Protein AF-A0A3D3WZV9-F1 (afdb_monomer_lite)

Sequence (151 aa):
THTWSPDRVGDQQVRILKEEGVDLNRVYIGHSNDDANMEYLLGLMDEGVWIGLDRFPGGRRAGTLLWEARTQLAKDLMDAGRTDRIMLSHDHSVPKARYGEQVQKERYEYNPDGYNFITRNVLPRLKELGASDADINQVMVENPRRFFEQS

Structure (mmCIF, N/CA/C/O backbone):
data_AF-A0A3D3WZV9-F1
#
_entry.id   AF-A0A3D3WZV9-F1
#
loop_
_atom_site.group_PDB
_atom_site.id
_atom_site.type_symbol
_atom_site.label_atom_id
_atom_site.label_alt_id
_atom_site.label_comp_id
_atom_site.label_asym_id
_atom_site.label_entity_id
_atom_site.label_seq_id
_atom_site.pdbx_PDB_ins_code
_atom_site.Cartn_x
_atom_site.Cartn_y
_atom_site.Cartn_z
_atom_site.occupancy
_atom_site.B_iso_or_equiv
_atom_site.auth_seq_id
_atom_site.auth_comp_id
_atom_site.auth_asym_id
_atom_site.auth_atom_id
_atom_site.pdbx_PDB_model_num
ATOM 1 N N . THR A 1 1 ? 1.415 11.130 3.955 1.00 94.25 1 THR A N 1
ATOM 2 C CA . THR A 1 1 ? 2.742 11.560 4.435 1.00 94.25 1 THR A CA 1
ATOM 3 C C . THR A 1 1 ? 3.815 10.741 3.727 1.00 94.25 1 THR A C 1
ATOM 5 O O . THR A 1 1 ? 3.474 9.903 2.902 1.00 94.25 1 THR A O 1
ATOM 8 N N . HIS A 1 2 ? 5.094 10.996 4.010 1.00 94.06 2 HIS A N 1
ATOM 9 C CA . HIS A 1 2 ? 6.245 10.206 3.553 1.00 94.06 2 HIS A CA 1
ATOM 10 C C . HIS A 1 2 ? 6.955 9.664 4.792 1.00 94.06 2 HIS A C 1
ATOM 12 O O . HIS A 1 2 ? 7.202 10.450 5.710 1.00 94.06 2 HIS A O 1
ATOM 18 N N . THR A 1 3 ? 7.298 8.376 4.841 1.00 94.69 3 THR A N 1
ATOM 19 C CA . THR A 1 3 ? 7.991 7.803 6.005 1.00 94.69 3 THR A CA 1
ATOM 20 C C . THR A 1 3 ? 9.249 7.033 5.647 1.00 94.69 3 THR A C 1
ATOM 22 O O . THR A 1 3 ? 9.500 6.668 4.497 1.00 94.69 3 THR A O 1
ATOM 25 N N . TRP A 1 4 ? 10.045 6.799 6.684 1.00 95.50 4 TRP A N 1
ATOM 26 C CA . TRP A 1 4 ? 10.989 5.704 6.730 1.00 95.50 4 TRP A CA 1
ATOM 27 C C . TRP A 1 4 ? 10.472 4.708 7.769 1.00 95.50 4 TRP A C 1
ATOM 29 O O . TRP A 1 4 ? 10.670 4.895 8.969 1.00 95.50 4 TRP A O 1
ATOM 39 N N . SER A 1 5 ? 9.732 3.706 7.288 1.00 94.81 5 SER A N 1
ATOM 40 C CA . SER A 1 5 ? 9.090 2.677 8.113 1.00 94.81 5 SER A CA 1
ATOM 41 C C . SER A 1 5 ? 10.055 1.972 9.085 1.00 94.81 5 SER A C 1
ATOM 43 O O . SER A 1 5 ? 9.688 1.858 10.255 1.00 94.81 5 SER A O 1
ATOM 45 N N . PRO A 1 6 ? 11.309 1.633 8.696 1.00 94.94 6 PRO A N 1
ATOM 46 C CA . PRO A 1 6 ? 12.233 0.936 9.597 1.00 94.94 6 PRO A CA 1
ATOM 47 C C . PRO A 1 6 ? 12.542 1.677 10.902 1.00 94.94 6 PRO A C 1
ATOM 49 O O . PRO A 1 6 ? 12.762 1.040 11.929 1.00 94.94 6 PRO A O 1
ATOM 52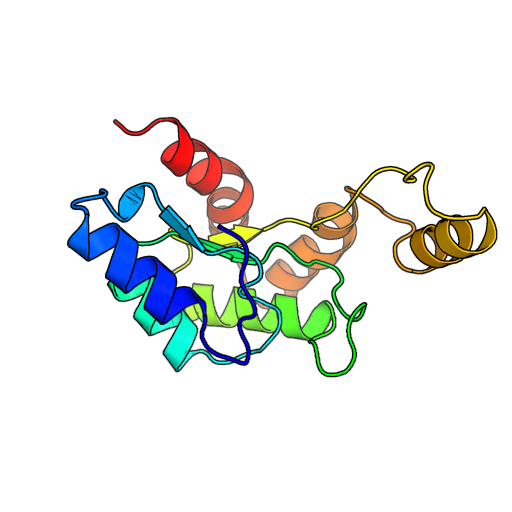 N N . ASP A 1 7 ? 12.507 3.013 10.881 1.00 96.56 7 ASP A N 1
ATOM 53 C CA . ASP A 1 7 ? 12.731 3.846 12.072 1.00 96.56 7 ASP A CA 1
ATOM 54 C C . ASP A 1 7 ? 11.405 4.271 12.734 1.00 96.56 7 ASP A C 1
ATOM 56 O O . ASP A 1 7 ? 11.383 5.156 13.589 1.00 96.56 7 ASP A O 1
ATOM 60 N N . ARG A 1 8 ? 10.280 3.676 12.318 1.00 97.31 8 ARG A N 1
ATOM 61 C CA . ARG A 1 8 ? 8.928 3.922 12.841 1.00 97.31 8 ARG A CA 1
ATOM 62 C C . ARG A 1 8 ? 8.517 5.397 12.834 1.00 97.31 8 ARG A C 1
ATOM 64 O O . ARG A 1 8 ? 7.799 5.875 13.710 1.00 97.31 8 ARG A O 1
ATOM 71 N N . VAL A 1 9 ? 8.938 6.143 11.807 1.00 97.94 9 VAL A N 1
ATOM 72 C CA . VAL A 1 9 ? 8.636 7.584 11.670 1.00 97.94 9 VAL A CA 1
ATOM 73 C C . VAL A 1 9 ? 7.125 7.864 11.645 1.00 97.94 9 VAL A C 1
ATOM 75 O O . VAL A 1 9 ? 6.695 8.943 12.056 1.00 97.94 9 VAL A O 1
ATOM 78 N N . GLY A 1 10 ? 6.311 6.900 11.201 1.00 98.12 10 GLY A N 1
ATOM 79 C CA . 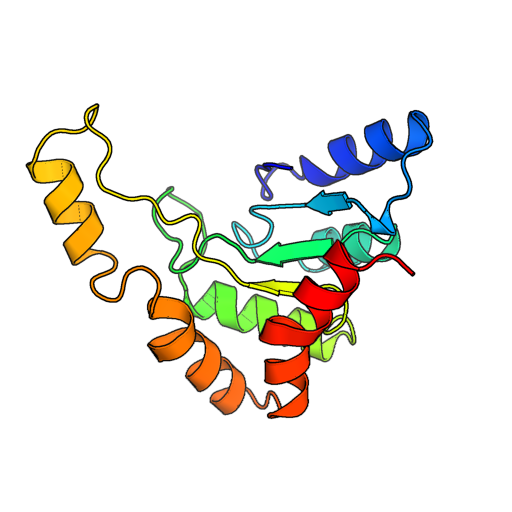GLY A 1 10 ? 4.852 7.000 11.217 1.00 98.12 10 GLY A CA 1
ATOM 80 C C . GLY A 1 10 ? 4.278 7.224 12.616 1.00 98.12 10 GLY A C 1
ATOM 81 O O . GLY A 1 10 ? 3.367 8.035 12.740 1.00 98.12 10 GLY A O 1
ATOM 82 N N . ASP A 1 11 ? 4.860 6.634 13.669 1.00 98.44 11 ASP A N 1
ATOM 83 C CA . ASP A 1 11 ? 4.387 6.814 15.054 1.00 98.44 11 ASP A CA 1
ATOM 84 C C . ASP A 1 11 ? 4.438 8.298 15.460 1.00 98.44 11 ASP A C 1
ATOM 86 O O . ASP A 1 11 ? 3.497 8.844 16.035 1.00 98.44 11 ASP A O 1
ATOM 90 N N . GLN A 1 12 ? 5.522 8.992 15.094 1.00 98.31 12 GLN A N 1
ATOM 91 C CA . GLN A 1 12 ? 5.669 10.423 15.372 1.00 98.31 12 GLN A CA 1
ATOM 92 C C . GLN A 1 12 ? 4.726 11.277 14.521 1.00 98.31 12 GLN A C 1
ATOM 94 O O . GLN A 1 12 ? 4.199 12.273 15.011 1.00 98.31 12 GLN A O 1
ATOM 99 N N . GLN A 1 13 ? 4.491 10.893 13.263 1.00 98.50 13 GLN A N 1
ATOM 100 C CA . GLN A 1 13 ? 3.541 11.596 12.398 1.00 98.50 13 GLN A CA 1
ATOM 101 C C . GLN A 1 13 ? 2.116 11.488 12.931 1.00 98.50 13 GLN A C 1
ATOM 103 O O . GLN A 1 13 ? 1.430 12.503 13.015 1.00 98.50 13 GLN A O 1
ATOM 108 N N . VAL A 1 14 ? 1.691 10.284 13.322 1.00 98.56 14 VAL A N 1
ATOM 109 C CA . VAL A 1 14 ? 0.376 10.054 13.927 1.00 98.56 14 VAL A CA 1
ATOM 110 C C . VAL A 1 14 ? 0.241 10.849 15.215 1.00 98.56 14 VAL A C 1
ATOM 112 O O . VAL A 1 14 ? -0.734 11.581 15.358 1.00 98.56 14 VAL A O 1
ATOM 115 N N . ARG A 1 15 ? 1.237 10.782 16.108 1.00 98.50 15 ARG A N 1
ATOM 116 C CA . ARG A 1 15 ? 1.229 11.531 17.369 1.00 98.50 15 ARG A CA 1
ATOM 117 C C . ARG A 1 15 ? 1.019 13.029 17.144 1.00 98.50 15 ARG A C 1
ATOM 119 O O . ARG A 1 15 ? 0.096 13.591 17.720 1.00 98.50 15 ARG A O 1
ATOM 126 N N . ILE A 1 16 ? 1.826 13.651 16.285 1.00 98.62 16 ILE A N 1
ATOM 127 C CA . ILE A 1 16 ? 1.743 15.095 16.014 1.00 98.62 16 ILE A CA 1
ATOM 128 C C . ILE A 1 16 ? 0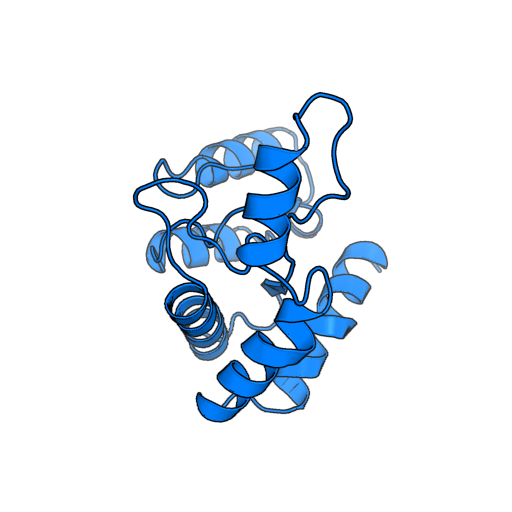.392 15.455 15.389 1.00 98.62 16 ILE A C 1
ATOM 130 O O . ILE A 1 16 ? -0.269 16.378 15.842 1.00 98.62 16 ILE A O 1
ATOM 134 N N . LEU A 1 17 ? -0.059 14.716 14.371 1.00 98.56 17 LEU A N 1
ATOM 135 C CA . LEU A 1 17 ? -1.337 15.008 13.710 1.00 98.56 17 LEU A CA 1
ATOM 136 C C . LEU A 1 17 ? -2.521 14.862 14.675 1.00 98.56 17 LEU A C 1
ATOM 138 O O . LEU A 1 17 ? -3.440 15.677 14.647 1.00 98.56 17 LEU A O 1
ATOM 142 N N . LYS A 1 18 ? -2.470 13.867 15.564 1.00 98.12 18 LYS A N 1
ATOM 143 C CA . LYS A 1 18 ? -3.463 13.661 16.620 1.00 98.12 18 LYS A CA 1
ATOM 144 C C . LYS A 1 18 ? -3.450 14.793 17.651 1.00 98.12 18 LYS A C 1
ATOM 146 O O . LYS A 1 18 ? -4.518 15.267 18.027 1.00 98.12 18 LYS A O 1
ATOM 151 N N . GLU A 1 19 ? -2.268 15.240 18.085 1.00 98.44 19 GLU A N 1
ATOM 152 C CA . GLU A 1 19 ? -2.092 16.381 19.002 1.00 98.44 19 GLU A CA 1
ATOM 153 C C . GLU A 1 19 ? -2.670 17.681 18.412 1.00 98.44 19 GLU A C 1
ATOM 155 O O . GLU A 1 19 ? -3.298 18.454 19.131 1.00 98.44 19 GLU A O 1
ATOM 160 N N . GLU A 1 20 ? -2.549 17.873 17.097 1.00 98.44 20 GLU A N 1
ATOM 161 C CA . GLU A 1 20 ? -3.107 19.020 16.364 1.00 98.44 20 GLU A CA 1
ATOM 162 C C . GLU A 1 20 ? -4.606 18.870 16.021 1.00 98.44 20 GLU A C 1
ATOM 164 O O . GLU A 1 20 ? -5.183 19.711 15.328 1.00 98.44 20 GLU A O 1
ATOM 169 N N . GLY A 1 21 ? -5.266 17.801 16.482 1.00 98.06 21 GLY A N 1
ATOM 170 C CA . GLY A 1 21 ? -6.699 17.579 16.270 1.00 98.06 21 GLY A CA 1
ATOM 171 C C . GLY A 1 21 ? -7.080 17.187 14.839 1.00 98.06 21 GLY A C 1
ATOM 172 O O . GLY A 1 21 ? -8.238 17.345 14.445 1.00 98.06 21 GLY A O 1
ATOM 173 N N . VAL A 1 22 ? -6.134 16.681 14.043 1.00 98.06 22 VAL A N 1
ATOM 174 C CA . VAL A 1 22 ? -6.421 16.149 12.707 1.00 98.06 22 VAL A CA 1
ATOM 175 C C . VAL A 1 22 ? -7.215 14.853 12.838 1.00 98.06 22 VAL A C 1
ATOM 177 O O . VAL A 1 22 ? -6.827 13.942 13.567 1.00 98.06 22 VAL A O 1
ATOM 180 N N . ASP A 1 23 ? -8.302 14.740 12.076 1.00 96.88 23 ASP A N 1
ATOM 181 C CA . ASP A 1 23 ? -9.006 13.469 11.919 1.00 96.88 23 ASP A CA 1
ATOM 182 C C . ASP A 1 23 ? -8.091 12.441 11.233 1.00 96.88 23 ASP A C 1
ATOM 184 O O . ASP A 1 23 ? -7.757 12.560 10.048 1.00 96.88 23 ASP A O 1
ATOM 188 N N . LEU A 1 24 ? -7.683 11.423 11.992 1.00 97.50 24 LEU A N 1
ATOM 189 C CA . LEU A 1 24 ? -6.756 10.390 11.541 1.00 97.50 24 LEU A CA 1
ATOM 190 C C . LEU A 1 24 ? -7.334 9.509 10.425 1.00 97.50 24 LEU A C 1
ATOM 192 O O . LEU A 1 24 ? -6.558 9.013 9.608 1.00 97.50 24 LEU A O 1
ATOM 196 N N . ASN A 1 25 ? -8.663 9.429 10.263 1.00 95.88 25 ASN A N 1
ATOM 197 C CA . ASN A 1 25 ? -9.275 8.791 9.086 1.00 95.88 25 ASN A CA 1
ATOM 198 C C . ASN A 1 25 ? -8.963 9.533 7.773 1.00 95.88 25 ASN A C 1
ATOM 200 O O . ASN A 1 25 ? -9.267 9.027 6.694 1.00 95.88 25 ASN A O 1
ATOM 204 N N . ARG A 1 26 ? -8.347 10.718 7.832 1.00 96.00 26 ARG A N 1
ATOM 205 C CA . ARG A 1 26 ? -7.882 11.488 6.667 1.00 96.00 26 ARG A CA 1
ATOM 206 C C . ARG A 1 26 ? -6.374 11.381 6.456 1.00 96.00 26 ARG A C 1
ATOM 208 O O . ARG A 1 26 ? -5.828 11.999 5.541 1.00 96.00 26 ARG A O 1
ATOM 215 N N . VAL A 1 27 ? -5.681 10.631 7.308 1.00 98.00 27 VAL A N 1
ATOM 216 C CA . VAL A 1 27 ? -4.226 10.529 7.302 1.00 98.00 27 VAL A CA 1
ATOM 217 C C . VAL A 1 27 ? -3.808 9.251 6.593 1.00 98.00 27 VAL A C 1
ATOM 219 O O . VAL A 1 27 ? -4.235 8.154 6.931 1.00 98.00 27 VAL A O 1
ATOM 222 N N . TYR A 1 28 ? -2.933 9.415 5.607 1.00 98.19 28 TYR A N 1
ATOM 223 C CA . TYR A 1 28 ? -2.275 8.329 4.896 1.00 98.19 28 TYR A CA 1
ATOM 224 C C . TYR A 1 28 ? -0.809 8.266 5.307 1.00 98.19 28 TYR A C 1
ATOM 226 O O . TYR A 1 28 ? -0.079 9.235 5.074 1.00 98.19 28 TYR A O 1
ATOM 234 N N . ILE A 1 29 ? -0.363 7.152 5.879 1.00 98.56 29 ILE A N 1
ATOM 235 C CA . ILE A 1 29 ? 1.044 6.912 6.209 1.00 98.56 29 ILE A CA 1
ATOM 236 C C . ILE A 1 29 ? 1.681 6.137 5.054 1.00 98.56 29 ILE A C 1
ATOM 238 O O . ILE A 1 29 ? 1.416 4.950 4.873 1.00 98.56 29 ILE A O 1
ATOM 242 N N . GLY A 1 30 ? 2.469 6.843 4.238 1.00 97.88 30 GLY A N 1
ATOM 243 C CA . GLY A 1 30 ? 3.101 6.293 3.036 1.00 97.88 30 GLY A CA 1
ATOM 244 C C . GLY A 1 30 ? 4.434 5.603 3.314 1.00 97.88 30 GLY A C 1
ATOM 245 O O . GLY A 1 30 ? 5.052 5.840 4.352 1.00 97.88 30 GLY A O 1
ATOM 246 N N . HIS A 1 31 ? 4.912 4.813 2.353 1.00 96.94 31 HIS A N 1
ATOM 247 C CA . HIS A 1 31 ? 6.159 4.026 2.404 1.00 96.94 31 HIS A CA 1
ATOM 248 C C . HIS A 1 31 ? 6.213 2.973 3.514 1.00 96.94 31 HIS A C 1
ATOM 250 O O . HIS A 1 31 ? 7.286 2.521 3.916 1.00 96.94 31 HIS A O 1
ATOM 256 N N . SER A 1 32 ? 5.045 2.546 3.979 1.00 97.62 32 SER A N 1
ATOM 257 C CA . SER A 1 32 ? 4.892 1.604 5.085 1.00 97.62 32 SER A CA 1
ATOM 258 C C . SER A 1 32 ? 5.266 0.166 4.724 1.00 97.62 32 SER A C 1
ATOM 260 O O . SER A 1 32 ? 5.313 -0.684 5.598 1.00 97.62 32 SER A O 1
ATOM 262 N N . ASN A 1 33 ? 5.548 -0.131 3.451 1.00 96.31 33 ASN A N 1
ATOM 263 C CA . ASN A 1 33 ? 6.024 -1.449 3.018 1.00 96.31 33 ASN A CA 1
ATOM 264 C C . ASN A 1 33 ? 7.549 -1.535 2.824 1.00 96.31 33 ASN A C 1
ATOM 266 O O . ASN A 1 33 ? 8.021 -2.458 2.160 1.00 96.31 33 ASN A O 1
ATOM 270 N N . ASP A 1 34 ? 8.329 -0.581 3.347 1.00 95.50 34 ASP A N 1
ATOM 271 C CA . ASP A 1 34 ? 9.800 -0.652 3.307 1.00 95.50 34 ASP A CA 1
ATOM 272 C C . ASP A 1 34 ? 10.404 -1.675 4.283 1.00 95.50 34 ASP A C 1
ATOM 274 O O . ASP A 1 34 ? 11.526 -2.130 4.045 1.00 95.50 34 ASP A O 1
ATOM 278 N N . ASP A 1 35 ? 9.646 -2.090 5.298 1.00 92.62 35 ASP A N 1
ATOM 279 C CA . ASP A 1 35 ? 9.906 -3.243 6.167 1.00 92.62 35 ASP A CA 1
ATOM 280 C C . ASP A 1 35 ? 8.649 -4.129 6.291 1.00 92.62 35 ASP A C 1
ATOM 282 O O . ASP A 1 35 ? 7.654 -3.887 5.610 1.00 92.62 35 ASP A O 1
ATOM 286 N N . ALA A 1 36 ? 8.725 -5.189 7.106 1.00 95.88 36 ALA A N 1
ATOM 287 C CA . ALA A 1 36 ? 7.644 -6.154 7.340 1.00 95.88 36 ALA A CA 1
ATOM 288 C C . ALA A 1 36 ? 7.143 -6.164 8.800 1.00 95.88 36 ALA A C 1
ATOM 290 O O . ALA A 1 36 ? 6.664 -7.191 9.284 1.00 95.88 36 ALA A O 1
ATOM 291 N N . ASN A 1 37 ? 7.309 -5.073 9.552 1.00 97.75 37 ASN A N 1
ATOM 292 C CA . ASN A 1 37 ? 6.949 -5.044 10.967 1.00 97.75 37 ASN A CA 1
ATOM 293 C C . ASN A 1 37 ? 5.425 -4.948 11.153 1.00 97.75 37 ASN A C 1
ATOM 295 O O . ASN A 1 37 ? 4.856 -3.864 11.260 1.00 97.75 37 ASN A O 1
ATOM 299 N N . MET A 1 38 ? 4.766 -6.105 11.229 1.00 98.25 38 MET A N 1
ATOM 300 C CA . MET A 1 38 ? 3.314 -6.202 11.407 1.00 98.25 38 MET A CA 1
ATOM 301 C C . MET A 1 38 ? 2.808 -5.502 12.669 1.00 98.25 38 MET A C 1
ATOM 303 O O . MET A 1 38 ? 1.783 -4.835 12.608 1.00 98.25 38 MET A O 1
ATOM 307 N N . GLU A 1 39 ? 3.515 -5.605 13.797 1.00 98.38 39 GLU A N 1
ATOM 308 C CA . GLU A 1 39 ? 3.102 -4.949 15.047 1.00 98.38 39 GLU A CA 1
ATOM 309 C C . GLU A 1 39 ? 3.038 -3.425 14.878 1.00 98.38 39 GLU A C 1
ATOM 311 O O . GLU A 1 39 ? 2.064 -2.789 15.273 1.00 98.38 39 GLU A O 1
ATOM 316 N N . TYR A 1 40 ? 4.050 -2.843 14.231 1.00 98.50 40 TYR A N 1
ATOM 317 C CA . TYR A 1 40 ? 4.075 -1.418 13.912 1.00 98.50 40 TYR A CA 1
ATOM 318 C C . TYR A 1 40 ? 2.920 -1.015 12.986 1.00 98.50 40 TYR A C 1
ATOM 320 O O . TYR A 1 40 ? 2.203 -0.059 13.276 1.00 98.50 40 TYR A O 1
ATOM 328 N N . LEU A 1 41 ? 2.707 -1.751 11.894 1.00 98.56 41 LEU A N 1
ATOM 329 C CA . LEU A 1 41 ? 1.671 -1.412 10.917 1.00 98.56 41 LEU A CA 1
ATOM 330 C C . LEU A 1 41 ? 0.259 -1.553 11.484 1.00 98.56 41 LEU A C 1
ATOM 332 O O . LEU A 1 41 ? -0.579 -0.685 11.244 1.00 98.56 41 LEU A O 1
ATOM 336 N N . LEU A 1 42 ? 0.004 -2.607 12.261 1.00 98.62 42 LEU A N 1
ATOM 337 C CA . LEU A 1 42 ? -1.269 -2.793 12.951 1.00 98.62 42 LEU A CA 1
ATOM 338 C C . LEU A 1 42 ? -1.496 -1.692 13.992 1.00 98.62 42 LEU A C 1
ATOM 340 O O . LEU A 1 42 ? -2.585 -1.129 14.026 1.00 98.62 42 LEU A O 1
ATOM 344 N N . GLY A 1 43 ? -0.463 -1.317 14.755 1.00 98.44 43 GLY A N 1
ATOM 345 C CA . GLY A 1 43 ? -0.542 -0.212 15.713 1.00 98.44 43 GLY A CA 1
ATOM 346 C C . GLY A 1 43 ? -0.893 1.125 15.055 1.00 98.44 43 GLY A C 1
ATOM 347 O O . GLY A 1 43 ? -1.744 1.852 15.558 1.00 98.44 43 GLY A O 1
ATOM 348 N N . LEU A 1 44 ? -0.318 1.429 13.886 1.00 98.50 44 LEU A N 1
ATOM 349 C CA . LEU A 1 44 ? -0.720 2.607 13.111 1.00 98.50 44 LEU A CA 1
ATOM 350 C C . LEU A 1 44 ? -2.188 2.521 12.669 1.00 98.50 44 LEU A C 1
ATOM 352 O O . LEU A 1 44 ? -2.932 3.488 12.814 1.00 98.50 44 LEU A O 1
ATOM 356 N N . MET A 1 45 ? -2.617 1.376 12.134 1.00 98.38 45 MET A N 1
ATOM 357 C CA . MET A 1 45 ? -4.000 1.179 11.684 1.00 98.38 45 MET A CA 1
ATOM 358 C C . MET A 1 45 ? -5.015 1.271 12.833 1.00 98.38 45 MET A C 1
ATOM 360 O O . MET A 1 45 ? -6.133 1.734 12.607 1.00 98.38 45 MET A O 1
ATOM 364 N N . ASP A 1 46 ? -4.642 0.871 14.050 1.00 98.19 46 ASP A N 1
ATOM 365 C CA . ASP A 1 46 ? -5.478 0.992 15.253 1.00 98.19 46 ASP A CA 1
ATOM 366 C C . ASP A 1 46 ? -5.736 2.446 15.660 1.00 98.19 46 ASP A C 1
ATOM 368 O O . ASP A 1 46 ? -6.794 2.756 16.207 1.00 98.19 46 ASP A O 1
ATOM 372 N N . GLU A 1 47 ? -4.831 3.363 15.315 1.00 98.06 47 GLU A N 1
ATOM 373 C CA . GLU A 1 47 ? -5.041 4.808 15.467 1.00 98.06 47 GLU A CA 1
ATOM 374 C C . GLU A 1 47 ? -6.017 5.380 14.416 1.00 98.06 47 GLU A C 1
ATOM 376 O O . GLU A 1 47 ? -6.429 6.536 14.507 1.00 98.06 47 GLU A O 1
ATOM 381 N N . GLY A 1 48 ? -6.421 4.581 13.422 1.00 96.38 48 GLY A N 1
ATOM 382 C CA . GLY A 1 48 ? -7.419 4.938 12.411 1.00 96.38 48 GLY A CA 1
ATOM 383 C C . GLY A 1 48 ? -6.848 5.464 11.092 1.00 96.38 48 GLY A C 1
ATOM 384 O O . GLY A 1 48 ? -7.621 5.826 10.204 1.00 96.38 48 GLY A O 1
ATOM 385 N N . VAL A 1 49 ? -5.522 5.491 10.930 1.00 98.25 49 VAL A N 1
ATOM 386 C CA . VAL A 1 49 ? -4.888 5.950 9.683 1.00 98.25 49 VAL A CA 1
ATOM 387 C C . VAL A 1 49 ? -4.968 4.911 8.565 1.00 98.25 49 VAL A C 1
ATOM 389 O O . VAL A 1 49 ? -5.133 3.711 8.785 1.00 98.25 49 VAL A O 1
ATOM 392 N N . TRP A 1 50 ? -4.783 5.384 7.338 1.00 98.50 50 TRP A N 1
ATOM 393 C CA . TRP A 1 50 ? -4.602 4.550 6.157 1.00 98.50 50 TRP A CA 1
ATOM 394 C C . TRP A 1 50 ? -3.131 4.200 5.970 1.00 98.50 50 TRP A C 1
ATOM 396 O O . TRP A 1 50 ? -2.253 5.047 6.160 1.00 98.50 50 TRP A O 1
ATOM 406 N N . ILE A 1 51 ? -2.860 2.978 5.519 1.00 98.38 51 ILE A N 1
ATOM 407 C CA . ILE A 1 51 ? -1.504 2.512 5.244 1.00 98.38 51 ILE A CA 1
ATOM 408 C C . ILE A 1 51 ? -1.234 2.464 3.745 1.00 98.38 51 ILE A C 1
ATOM 410 O O . ILE A 1 51 ? -1.956 1.843 2.959 1.00 98.38 51 ILE A O 1
ATOM 414 N N . GLY A 1 52 ? -0.135 3.113 3.371 1.00 98.25 52 GLY A N 1
ATOM 415 C CA . GLY A 1 52 ? 0.415 3.111 2.035 1.00 98.25 52 GLY A CA 1
ATOM 416 C C . GLY A 1 52 ? 1.441 2.026 1.815 1.00 98.25 52 GLY A C 1
ATOM 417 O O . GLY A 1 52 ? 2.602 2.168 2.200 1.00 98.25 52 GLY A O 1
ATOM 418 N N . LEU A 1 53 ? 1.035 0.973 1.111 1.00 98.44 53 LEU A N 1
ATOM 419 C CA . LEU A 1 53 ? 1.953 -0.019 0.557 1.00 98.44 53 LEU A CA 1
ATOM 420 C C . LEU A 1 53 ? 2.348 0.443 -0.851 1.00 98.44 53 LEU A C 1
ATOM 422 O O . LEU A 1 53 ? 1.979 -0.146 -1.867 1.00 98.44 53 LEU A O 1
ATOM 426 N N . ASP A 1 54 ? 3.041 1.576 -0.898 1.00 97.31 54 ASP A N 1
ATOM 427 C CA . ASP A 1 54 ? 3.149 2.420 -2.087 1.00 97.31 54 ASP A CA 1
ATOM 428 C C . ASP A 1 54 ? 4.504 2.368 -2.789 1.00 97.31 54 ASP A C 1
ATOM 430 O O . ASP A 1 54 ? 4.693 3.092 -3.753 1.00 97.31 54 ASP A O 1
ATOM 434 N N . ARG A 1 55 ? 5.437 1.513 -2.363 1.00 96.31 55 ARG A N 1
ATOM 435 C CA . ARG A 1 55 ? 6.761 1.377 -2.989 1.00 96.31 55 ARG A CA 1
ATOM 436 C C . ARG A 1 55 ? 6.949 0.065 -3.743 1.00 96.31 55 ARG A C 1
ATOM 438 O O . ARG A 1 55 ? 7.980 -0.581 -3.597 1.00 96.31 55 ARG A O 1
ATOM 445 N N . PHE A 1 56 ? 5.986 -0.357 -4.562 1.00 97.50 56 PHE A N 1
ATOM 446 C CA . PHE A 1 56 ? 6.202 -1.474 -5.499 1.00 97.50 56 PHE A CA 1
ATOM 447 C C . PHE A 1 56 ? 7.029 -1.046 -6.733 1.00 97.50 56 PHE A C 1
ATOM 449 O O . PHE A 1 56 ? 6.757 0.013 -7.298 1.00 97.50 56 PHE A O 1
ATOM 456 N N . PRO A 1 57 ? 8.007 -1.846 -7.217 1.00 96.56 57 PRO A N 1
ATOM 457 C CA . PRO A 1 57 ? 8.418 -3.178 -6.744 1.00 96.56 57 PRO A CA 1
ATOM 458 C C . PRO A 1 57 ? 9.394 -3.190 -5.550 1.00 96.56 57 PRO A C 1
ATOM 460 O O . PRO A 1 57 ? 9.747 -4.256 -5.057 1.00 96.56 57 PRO A O 1
ATOM 463 N N . GLY A 1 58 ? 9.831 -2.038 -5.048 1.00 92.62 58 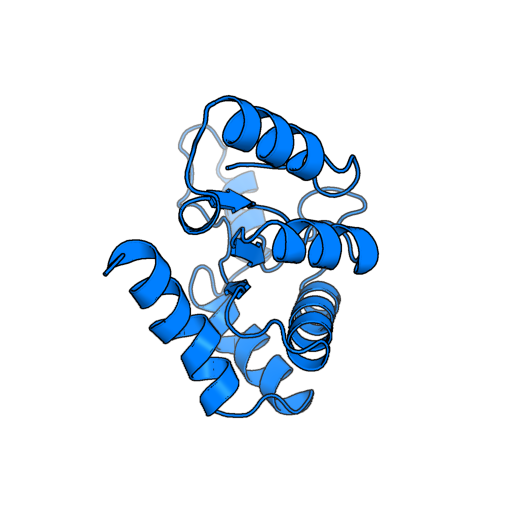GLY A N 1
ATOM 464 C CA . GLY A 1 58 ? 10.704 -1.961 -3.873 1.00 92.62 58 GLY A CA 1
ATOM 465 C C . GLY A 1 58 ? 12.180 -1.994 -4.236 1.00 92.62 58 GLY A C 1
ATOM 466 O O . GLY A 1 58 ? 12.552 -1.489 -5.288 1.00 92.62 58 GLY A O 1
ATOM 467 N N . GLY A 1 59 ? 13.035 -2.489 -3.338 1.00 87.50 59 GLY A N 1
ATOM 468 C CA . GLY A 1 59 ? 14.452 -2.799 -3.596 1.00 87.50 59 GLY A CA 1
ATOM 469 C C . GLY A 1 59 ? 15.396 -1.657 -3.995 1.00 87.50 59 GLY A C 1
ATOM 470 O O . GLY A 1 59 ? 16.598 -1.877 -4.105 1.00 87.50 59 GLY A O 1
ATOM 471 N N . ARG A 1 60 ? 14.909 -0.426 -4.189 1.00 82.19 60 ARG A N 1
ATOM 472 C CA . ARG A 1 60 ? 15.744 0.716 -4.618 1.00 82.19 60 ARG A CA 1
ATOM 473 C C . ARG A 1 60 ? 16.651 1.265 -3.517 1.00 82.19 60 ARG A C 1
ATOM 475 O O . ARG A 1 60 ? 17.603 1.980 -3.821 1.00 82.19 60 ARG A O 1
ATOM 482 N N . ARG A 1 61 ? 16.349 0.970 -2.250 1.00 86.81 61 ARG A N 1
ATOM 483 C CA . ARG A 1 61 ? 17.194 1.288 -1.095 1.00 86.81 61 ARG A CA 1
ATOM 484 C C . ARG A 1 61 ? 17.642 -0.015 -0.447 1.00 86.81 61 ARG A C 1
ATOM 486 O O . ARG A 1 61 ? 16.815 -0.891 -0.189 1.00 86.81 61 ARG A O 1
ATOM 493 N N . ALA A 1 62 ? 18.943 -0.129 -0.188 1.00 88.19 62 ALA A N 1
ATOM 494 C CA . ALA A 1 62 ? 19.517 -1.300 0.463 1.00 88.19 62 ALA A CA 1
ATOM 495 C C . ALA A 1 62 ? 18.805 -1.592 1.794 1.00 88.19 62 ALA A C 1
ATOM 497 O O . ALA A 1 62 ? 18.500 -0.669 2.550 1.00 88.19 62 ALA A O 1
ATOM 498 N N . GLY A 1 63 ? 18.527 -2.872 2.047 1.00 88.81 63 GLY A N 1
ATOM 499 C CA . GLY A 1 63 ? 17.826 -3.331 3.248 1.00 88.81 63 GLY A CA 1
ATOM 500 C C . GLY A 1 63 ? 16.298 -3.227 3.200 1.00 88.81 63 GLY A C 1
ATOM 501 O O . GLY A 1 63 ? 15.657 -3.661 4.148 1.00 88.81 63 GLY A O 1
ATOM 502 N N . THR A 1 64 ? 15.704 -2.696 2.124 1.00 94.38 64 THR A N 1
ATOM 503 C CA . THR A 1 64 ? 14.238 -2.682 1.961 1.00 94.38 64 THR A CA 1
ATOM 504 C C . THR A 1 64 ? 13.734 -3.906 1.206 1.00 94.38 64 THR A C 1
ATOM 506 O O . THR A 1 64 ? 14.453 -4.501 0.401 1.00 94.38 64 THR A O 1
ATOM 509 N N . LEU A 1 65 ? 12.472 -4.262 1.443 1.00 95.38 65 LEU A N 1
ATOM 510 C CA . LEU A 1 65 ? 11.844 -5.437 0.841 1.00 95.38 65 LEU A CA 1
ATOM 511 C C . LEU A 1 65 ? 11.749 -5.354 -0.693 1.00 95.38 65 LEU A C 1
ATOM 513 O O . LEU A 1 65 ? 11.600 -4.266 -1.267 1.00 95.38 65 LEU A O 1
ATOM 517 N N . LEU A 1 66 ? 11.762 -6.525 -1.336 1.00 96.50 66 LEU A N 1
ATOM 518 C CA . LEU A 1 66 ? 11.382 -6.725 -2.739 1.00 96.50 66 LEU A CA 1
ATOM 519 C C . LEU A 1 66 ? 9.880 -7.010 -2.870 1.00 96.50 66 LEU A C 1
ATOM 521 O O . LEU A 1 66 ? 9.185 -7.225 -1.873 1.00 96.50 66 LEU A O 1
ATOM 525 N N . TRP A 1 67 ? 9.374 -6.978 -4.102 1.00 97.75 67 TRP A N 1
ATOM 526 C CA . TRP A 1 67 ? 7.940 -6.957 -4.376 1.00 97.75 67 TRP A CA 1
ATOM 527 C C . TRP A 1 67 ? 7.211 -8.198 -3.857 1.00 97.75 67 TRP A C 1
ATOM 529 O O . TRP A 1 67 ? 6.082 -8.065 -3.391 1.00 97.75 67 TRP A O 1
ATOM 539 N N . GLU A 1 68 ? 7.835 -9.376 -3.862 1.00 98.06 68 GLU A N 1
ATOM 540 C CA . GLU A 1 68 ? 7.227 -10.606 -3.351 1.00 98.06 68 GLU A CA 1
ATOM 541 C C . GLU A 1 68 ? 6.950 -10.490 -1.851 1.00 98.06 68 GLU A C 1
ATOM 543 O O . GLU A 1 68 ? 5.828 -10.729 -1.408 1.00 98.06 68 GLU A O 1
ATOM 548 N N . ALA A 1 69 ? 7.942 -10.044 -1.076 1.00 98.12 69 ALA A N 1
ATOM 549 C CA . ALA A 1 69 ? 7.805 -9.847 0.365 1.00 98.12 69 ALA A CA 1
ATOM 550 C C . ALA A 1 69 ? 6.830 -8.706 0.697 1.00 98.12 69 ALA A C 1
ATOM 552 O O . ALA A 1 69 ? 6.036 -8.826 1.624 1.00 98.12 69 ALA A O 1
ATOM 553 N N . ARG A 1 70 ? 6.818 -7.627 -0.098 1.00 98.31 70 ARG A N 1
ATOM 554 C CA . ARG A 1 70 ? 5.820 -6.548 0.030 1.00 98.31 70 ARG A CA 1
ATOM 555 C C . ARG A 1 70 ? 4.402 -7.032 -0.272 1.00 98.31 70 ARG A C 1
ATOM 557 O O . ARG A 1 70 ? 3.452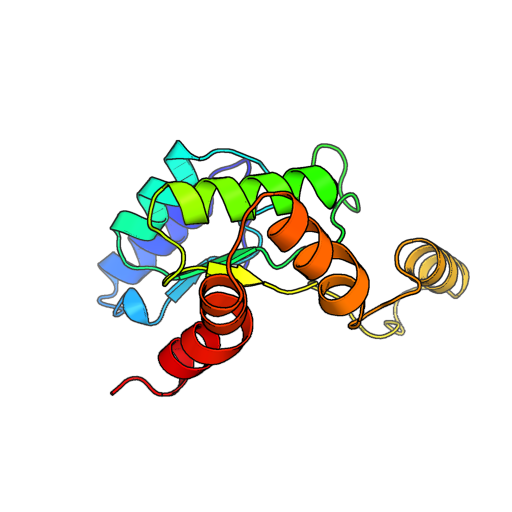 -6.555 0.339 1.00 98.31 70 ARG A O 1
ATOM 564 N N . THR A 1 71 ? 4.256 -7.966 -1.210 1.00 98.75 71 THR A N 1
ATOM 565 C CA . THR A 1 71 ? 2.962 -8.574 -1.546 1.00 98.75 71 THR A CA 1
ATOM 566 C C . THR A 1 71 ? 2.503 -9.520 -0.441 1.00 98.75 71 THR A C 1
ATOM 568 O O . THR A 1 71 ? 1.332 -9.489 -0.075 1.00 98.75 71 THR A O 1
ATOM 571 N N . GLN A 1 72 ? 3.424 -10.301 0.134 1.00 98.81 72 GLN A N 1
ATOM 572 C CA . GLN A 1 72 ? 3.137 -11.128 1.306 1.00 98.81 72 GLN A CA 1
ATOM 573 C C . GLN A 1 72 ? 2.686 -10.265 2.488 1.00 98.81 72 GLN A C 1
ATOM 575 O O . GLN A 1 72 ? 1.628 -10.522 3.038 1.00 98.81 72 GLN A O 1
ATOM 580 N N . LEU A 1 73 ? 3.399 -9.176 2.789 1.00 98.69 73 LEU A N 1
ATOM 581 C CA . LEU A 1 73 ? 3.007 -8.223 3.830 1.00 98.69 73 LEU A CA 1
ATOM 582 C C . LEU A 1 73 ? 1.597 -7.654 3.606 1.00 98.69 73 LEU A C 1
ATOM 584 O O . LEU A 1 73 ? 0.808 -7.551 4.541 1.00 98.69 73 LEU A O 1
ATOM 588 N N . ALA A 1 74 ? 1.266 -7.291 2.362 1.00 98.75 74 ALA A N 1
ATOM 589 C CA . ALA A 1 74 ? -0.075 -6.823 2.023 1.00 98.75 74 ALA A CA 1
ATOM 590 C C . ALA A 1 74 ? -1.131 -7.893 2.328 1.00 98.75 74 ALA A C 1
ATOM 592 O O . ALA A 1 74 ? -2.171 -7.572 2.898 1.00 98.75 74 ALA A O 1
ATOM 593 N N . LYS A 1 75 ? -0.850 -9.158 1.995 1.00 98.81 75 LYS A N 1
ATOM 594 C CA . LYS A 1 75 ? -1.733 -10.280 2.314 1.00 98.81 75 LYS A CA 1
ATOM 595 C C . LYS A 1 75 ? -1.843 -10.527 3.819 1.00 98.81 75 LYS A C 1
ATOM 597 O O . LYS A 1 75 ? -2.951 -10.722 4.300 1.00 98.81 75 LYS A O 1
ATOM 602 N N . ASP A 1 76 ? -0.743 -10.454 4.558 1.00 98.81 76 ASP A N 1
ATOM 603 C CA . ASP A 1 76 ? -0.733 -10.656 6.010 1.00 98.81 76 ASP A CA 1
ATOM 604 C C . ASP A 1 76 ? -1.602 -9.601 6.722 1.00 98.81 76 ASP A C 1
ATOM 606 O O . ASP A 1 76 ? -2.335 -9.917 7.658 1.00 98.81 76 ASP A O 1
ATOM 610 N N . LEU A 1 77 ? -1.594 -8.351 6.242 1.00 98.81 77 LEU A N 1
ATOM 611 C CA . LEU A 1 77 ? -2.492 -7.296 6.731 1.00 98.81 77 LEU A CA 1
ATOM 612 C C . LEU A 1 77 ? -3.962 -7.557 6.363 1.00 98.81 77 LEU A C 1
ATOM 614 O O . LEU A 1 77 ? -4.848 -7.294 7.179 1.00 98.81 77 LEU A O 1
ATOM 618 N N . MET A 1 78 ? -4.236 -8.084 5.164 1.00 98.69 78 MET A N 1
ATOM 619 C CA . MET A 1 78 ? -5.592 -8.507 4.782 1.00 98.69 78 MET A CA 1
ATOM 620 C C . MET A 1 78 ? -6.098 -9.629 5.699 1.00 98.69 78 MET A C 1
ATOM 622 O O . MET A 1 78 ? -7.207 -9.537 6.219 1.00 98.69 78 MET A O 1
ATOM 626 N N . ASP A 1 79 ? -5.265 -10.637 5.968 1.00 98.69 79 ASP A N 1
ATOM 627 C CA . ASP A 1 79 ? -5.595 -11.771 6.843 1.00 98.69 79 ASP A CA 1
ATOM 628 C C . ASP A 1 79 ? -5.775 -11.359 8.307 1.00 98.69 79 ASP A C 1
ATOM 630 O O . ASP A 1 79 ? -6.575 -11.952 9.029 1.00 98.69 79 ASP A O 1
ATOM 634 N N . ALA A 1 80 ? -5.104 -10.287 8.731 1.00 98.50 80 ALA A N 1
ATOM 635 C CA . ALA A 1 80 ? -5.332 -9.634 10.017 1.00 98.50 80 ALA A CA 1
ATOM 636 C C . ALA A 1 80 ? -6.622 -8.781 10.061 1.00 98.50 80 ALA A C 1
ATOM 638 O O . ALA A 1 80 ? -6.854 -8.062 11.036 1.00 98.50 80 ALA A O 1
ATOM 639 N N . GLY A 1 81 ? -7.456 -8.828 9.017 1.00 98.25 81 GLY A N 1
ATOM 640 C CA . GLY A 1 81 ? -8.734 -8.121 8.941 1.00 98.25 81 GLY A CA 1
ATOM 641 C C . GLY A 1 81 ? -8.609 -6.628 8.636 1.00 98.25 81 GLY A C 1
ATOM 642 O O . GLY A 1 81 ? -9.525 -5.873 8.949 1.00 98.25 81 GLY A O 1
ATOM 643 N N . ARG A 1 82 ? -7.488 -6.178 8.054 1.00 98.31 82 ARG A N 1
ATOM 644 C CA . ARG A 1 82 ? -7.213 -4.753 7.775 1.00 98.31 82 ARG A CA 1
ATOM 645 C C . ARG A 1 82 ? -7.323 -4.367 6.304 1.00 98.31 82 ARG A C 1
ATOM 647 O O . ARG A 1 82 ? -6.854 -3.298 5.910 1.00 98.31 82 ARG A O 1
ATOM 654 N N . THR A 1 83 ? -7.958 -5.202 5.481 1.00 98.62 83 THR A N 1
ATOM 655 C CA . THR A 1 83 ? -8.141 -4.954 4.041 1.00 98.62 83 THR A CA 1
ATOM 656 C C . THR A 1 83 ? -8.731 -3.571 3.753 1.00 98.62 83 THR A C 1
ATOM 658 O O . THR A 1 83 ? -8.355 -2.936 2.775 1.00 98.62 83 THR A O 1
ATOM 661 N N . ASP A 1 84 ? -9.603 -3.047 4.614 1.00 97.62 84 ASP A N 1
ATOM 662 C CA . ASP A 1 84 ? -10.336 -1.791 4.419 1.00 97.62 84 ASP A CA 1
ATOM 663 C C . ASP A 1 84 ? -9.542 -0.508 4.771 1.00 97.62 84 ASP A C 1
ATOM 665 O O . ASP A 1 84 ? -10.095 0.599 4.766 1.00 97.62 84 ASP A O 1
ATOM 669 N N . ARG A 1 85 ? -8.246 -0.653 5.077 1.00 97.81 85 ARG A N 1
ATOM 670 C CA . ARG A 1 85 ? -7.313 0.440 5.408 1.00 97.81 85 ARG A CA 1
ATOM 671 C C . ARG A 1 85 ? -6.007 0.412 4.605 1.00 97.81 85 ARG A C 1
ATOM 673 O O . ARG A 1 85 ? -5.092 1.187 4.885 1.00 97.81 85 ARG A O 1
ATOM 680 N N . ILE A 1 86 ? -5.923 -0.435 3.578 1.00 98.38 86 ILE A N 1
ATOM 681 C CA . ILE A 1 86 ? -4.737 -0.601 2.722 1.00 98.38 86 ILE A CA 1
ATOM 682 C C . ILE A 1 86 ? -4.937 0.111 1.379 1.00 98.38 86 ILE A C 1
ATOM 684 O O . ILE A 1 86 ? -5.962 -0.069 0.725 1.00 98.38 86 ILE A O 1
ATOM 688 N N . MET A 1 87 ? -3.933 0.851 0.904 1.00 98.19 87 MET A N 1
ATOM 689 C CA . MET A 1 87 ? -3.852 1.268 -0.503 1.00 98.19 87 MET A CA 1
ATOM 690 C C . MET A 1 87 ? -2.501 0.885 -1.109 1.00 98.19 87 MET A C 1
ATOM 692 O O . MET A 1 87 ? -1.452 1.052 -0.479 1.00 98.19 87 MET A O 1
ATOM 696 N N . LEU A 1 88 ? -2.535 0.396 -2.350 1.00 98.31 88 LEU A N 1
ATOM 697 C CA . LEU A 1 88 ? -1.358 -0.043 -3.100 1.00 98.31 88 LEU A CA 1
ATOM 698 C C . LEU A 1 88 ? -0.923 1.030 -4.107 1.00 98.31 88 LEU A C 1
ATOM 700 O O . LEU A 1 88 ? -1.761 1.650 -4.759 1.00 98.31 88 LEU A O 1
ATOM 704 N N . SER A 1 89 ? 0.386 1.239 -4.262 1.00 97.69 89 SER A N 1
ATOM 705 C CA . SER A 1 89 ? 0.952 2.131 -5.288 1.00 97.69 89 SER A CA 1
ATOM 706 C C . SER A 1 89 ? 2.436 1.822 -5.547 1.00 97.69 89 SER A C 1
ATOM 708 O O . SER A 1 89 ? 2.991 0.860 -5.008 1.00 97.69 89 SER A O 1
ATOM 710 N N . HIS A 1 90 ? 3.084 2.604 -6.408 1.00 95.88 90 HIS A N 1
ATOM 711 C CA . HIS A 1 90 ? 4.425 2.309 -6.926 1.00 95.88 90 HIS A CA 1
ATOM 712 C C . HIS A 1 90 ? 5.515 3.292 -6.487 1.00 95.88 90 HIS A C 1
ATOM 714 O O . HIS A 1 90 ? 6.697 2.982 -6.631 1.00 95.88 90 HIS A O 1
ATOM 720 N N . ASP A 1 91 ? 5.143 4.510 -6.064 1.00 93.31 91 ASP A N 1
ATOM 721 C CA . ASP A 1 91 ? 6.080 5.636 -5.871 1.00 93.31 91 ASP A CA 1
ATOM 722 C C . ASP A 1 91 ? 6.962 5.814 -7.126 1.00 93.31 91 ASP A C 1
ATOM 724 O O . ASP A 1 91 ? 8.160 6.128 -7.106 1.00 93.31 91 ASP A O 1
ATOM 728 N N . HIS A 1 92 ? 6.352 5.510 -8.275 1.00 88.38 92 HIS A N 1
ATOM 729 C CA . HIS A 1 92 ? 7.002 5.553 -9.564 1.00 88.38 92 HIS A CA 1
ATOM 730 C C . HIS A 1 92 ? 6.922 6.973 -10.107 1.00 88.38 92 HIS A C 1
ATOM 732 O O . HIS A 1 92 ? 5.974 7.715 -9.862 1.00 88.38 92 HIS A O 1
ATOM 738 N N . SER A 1 93 ? 7.951 7.372 -10.846 1.00 82.25 93 SER A N 1
ATOM 739 C CA . SER A 1 93 ? 8.010 8.711 -11.413 1.00 82.25 93 SER A CA 1
ATOM 740 C C . SER A 1 93 ? 8.465 8.634 -12.848 1.00 82.25 93 SER A C 1
ATOM 742 O O . SER A 1 93 ? 9.399 7.884 -13.156 1.00 82.25 93 SER A O 1
ATOM 744 N N . VAL A 1 94 ? 7.910 9.520 -13.670 1.00 80.62 94 VAL A N 1
ATOM 745 C CA . VAL A 1 94 ? 8.455 9.813 -14.996 1.00 80.62 94 VAL A CA 1
ATOM 746 C C . VAL A 1 94 ? 9.951 10.169 -14.905 1.00 80.62 94 VAL A C 1
ATOM 748 O O . VAL A 1 94 ? 10.419 10.595 -13.832 1.00 80.62 94 VAL A O 1
ATOM 751 N N . PRO A 1 95 ? 10.721 9.969 -15.991 1.00 79.50 95 PRO A N 1
ATOM 752 C CA . PRO A 1 95 ? 12.123 10.363 -16.063 1.00 79.50 95 PRO A CA 1
ATOM 753 C C . PRO A 1 95 ? 12.323 11.800 -15.568 1.00 79.50 95 PRO A C 1
ATOM 755 O O . PRO A 1 95 ? 11.751 12.747 -16.103 1.00 79.50 95 PRO A O 1
ATOM 758 N N . LYS A 1 96 ? 13.107 11.975 -14.498 1.00 79.19 96 LYS A N 1
ATOM 759 C CA . LYS A 1 96 ? 13.401 13.311 -13.956 1.00 79.19 96 LYS A CA 1
ATOM 760 C C . LYS A 1 96 ? 14.584 13.925 -14.699 1.00 79.19 96 LYS A C 1
ATOM 762 O O . LYS A 1 96 ? 15.636 13.298 -14.743 1.00 79.19 96 LYS A O 1
ATOM 767 N N . ALA A 1 97 ? 14.450 15.167 -15.166 1.00 75.62 97 ALA A N 1
ATOM 768 C CA . ALA A 1 97 ? 15.501 15.890 -15.900 1.00 75.62 97 ALA A CA 1
ATOM 769 C C . ALA A 1 97 ? 16.842 16.000 -15.146 1.00 75.62 97 ALA A C 1
ATOM 771 O O . ALA A 1 97 ? 17.894 16.109 -15.759 1.00 75.62 97 ALA A O 1
ATOM 772 N N . ARG A 1 98 ? 16.815 15.928 -13.808 1.00 80.25 98 ARG A N 1
ATOM 773 C CA . ARG A 1 98 ? 18.018 15.938 -12.958 1.00 80.25 98 ARG A CA 1
ATOM 774 C C . ARG A 1 98 ? 18.851 14.648 -13.000 1.00 80.25 98 ARG A C 1
ATOM 776 O O . ARG A 1 98 ? 19.896 14.599 -12.362 1.00 80.25 98 ARG A O 1
ATOM 783 N N . TYR A 1 99 ? 18.367 13.590 -13.651 1.00 83.31 99 TYR A N 1
ATOM 784 C CA . TYR A 1 99 ? 19.063 12.308 -13.755 1.00 83.31 99 TYR A CA 1
ATOM 785 C C . TYR A 1 99 ? 19.514 12.062 -15.193 1.00 83.31 99 TYR A C 1
ATOM 787 O O . TYR A 1 99 ? 18.734 12.248 -16.127 1.00 83.31 99 TYR A O 1
ATOM 795 N N . GLY A 1 100 ? 20.767 11.627 -15.348 1.00 89.56 100 GLY A N 1
ATOM 796 C CA . GLY A 1 100 ? 21.341 11.275 -16.645 1.00 89.56 100 GLY A CA 1
ATOM 797 C C . GLY A 1 100 ? 20.685 10.039 -17.265 1.00 89.56 100 GLY A C 1
ATOM 798 O O . GLY A 1 100 ? 20.032 9.255 -16.576 1.00 89.56 100 GLY A O 1
ATOM 799 N N . GLU A 1 101 ? 20.891 9.860 -18.569 1.00 90.00 101 GLU A N 1
ATOM 800 C CA . GLU A 1 101 ? 20.282 8.798 -19.382 1.00 90.00 101 GLU A CA 1
ATOM 801 C C . GLU A 1 101 ? 20.480 7.395 -18.793 1.00 90.00 101 GLU A C 1
ATOM 803 O O . GLU A 1 101 ? 19.521 6.630 -18.694 1.00 90.00 101 GLU A O 1
ATOM 808 N N . GLN A 1 102 ? 21.687 7.089 -18.307 1.00 91.31 102 GLN A N 1
ATOM 809 C CA . GLN A 1 102 ? 21.998 5.799 -17.689 1.00 91.31 102 GLN A CA 1
ATOM 810 C C . GLN A 1 102 ? 21.077 5.481 -16.501 1.00 91.31 102 GLN A C 1
ATOM 812 O O . GLN A 1 102 ? 20.513 4.394 -16.434 1.00 91.31 102 GLN A O 1
ATOM 817 N N . VAL A 1 103 ? 20.850 6.445 -15.604 1.00 89.50 103 VAL A N 1
ATOM 818 C CA . VAL A 1 103 ? 19.974 6.249 -14.436 1.00 89.50 103 VAL A CA 1
ATOM 819 C C . VAL A 1 103 ? 18.530 6.007 -14.874 1.00 89.50 103 VAL A C 1
ATOM 821 O O . VAL A 1 103 ? 17.808 5.235 -14.246 1.00 89.50 103 VAL A O 1
ATOM 824 N N . GLN A 1 104 ? 18.078 6.652 -15.952 1.00 88.12 104 GLN A N 1
ATOM 825 C CA . GLN A 1 104 ? 16.729 6.417 -16.472 1.00 88.12 104 GLN A CA 1
ATOM 826 C C . GLN A 1 104 ? 16.603 5.024 -17.082 1.00 88.12 104 GLN A C 1
ATOM 828 O O . GLN A 1 104 ? 15.594 4.359 -16.851 1.00 88.12 104 GLN A O 1
ATOM 833 N N . LYS A 1 105 ? 17.631 4.577 -17.812 1.00 90.88 105 LYS A N 1
ATOM 834 C CA . LYS A 1 105 ? 17.701 3.232 -18.379 1.00 90.88 105 LYS A CA 1
ATOM 835 C C . LYS A 1 105 ? 17.652 2.172 -17.280 1.00 90.88 105 LYS A C 1
ATOM 837 O O . LYS A 1 105 ? 16.778 1.316 -17.323 1.00 90.88 105 LYS A O 1
ATOM 842 N N . GLU A 1 106 ? 18.482 2.299 -16.247 1.00 91.00 106 GLU A N 1
ATOM 843 C CA . GLU A 1 106 ? 18.486 1.389 -15.091 1.00 91.00 106 GLU A CA 1
ATOM 844 C C . GLU A 1 106 ? 17.120 1.356 -14.382 1.00 91.00 106 GLU A C 1
ATOM 846 O O . GLU A 1 106 ? 16.638 0.294 -13.994 1.00 91.00 106 GLU A O 1
ATOM 851 N N . ARG A 1 107 ? 16.439 2.505 -14.241 1.00 89.19 107 ARG A N 1
ATOM 852 C CA . ARG A 1 107 ? 15.084 2.553 -13.656 1.00 89.19 107 ARG A CA 1
ATOM 853 C C . ARG A 1 107 ? 14.039 1.853 -14.520 1.00 89.19 107 ARG A C 1
ATOM 855 O O . ARG A 1 107 ? 13.134 1.241 -13.957 1.00 89.19 107 ARG A O 1
ATOM 862 N N . TYR A 1 108 ? 14.134 1.987 -15.840 1.00 90.75 108 TYR A N 1
ATOM 863 C CA . TYR A 1 108 ? 13.238 1.309 -16.772 1.00 90.75 108 TYR A CA 1
ATOM 864 C C . TYR A 1 108 ? 13.482 -0.202 -16.767 1.00 90.75 108 TYR A C 1
ATOM 866 O O . TYR A 1 108 ? 12.536 -0.966 -16.639 1.00 90.75 108 TYR A O 1
ATOM 874 N N . GLU A 1 109 ? 14.742 -0.634 -16.819 1.00 92.88 109 GLU A N 1
ATOM 875 C CA . GLU A 1 109 ? 15.113 -2.052 -16.751 1.00 92.88 109 GLU A CA 1
ATOM 876 C C . GLU A 1 109 ? 14.691 -2.694 -15.423 1.00 92.88 109 GLU A C 1
ATOM 878 O O . GLU A 1 109 ? 14.263 -3.844 -15.407 1.00 92.88 109 GLU A O 1
ATOM 883 N N . TYR A 1 110 ? 14.744 -1.943 -14.317 1.00 92.06 110 TYR A N 1
ATOM 884 C CA . TYR A 1 110 ? 14.301 -2.421 -13.007 1.00 92.06 110 TYR A CA 1
ATOM 885 C C . TYR A 1 110 ? 12.777 -2.607 -12.895 1.00 92.06 110 TYR A C 1
ATOM 887 O O . TYR A 1 110 ? 12.314 -3.501 -12.191 1.00 92.06 110 TYR A O 1
ATOM 895 N N . ASN A 1 111 ? 11.983 -1.761 -13.559 1.00 94.75 111 ASN A N 1
ATOM 896 C CA . ASN A 1 111 ? 10.525 -1.895 -13.613 1.00 94.75 111 ASN A CA 1
ATOM 897 C C . ASN A 1 111 ? 10.008 -1.578 -15.030 1.00 94.75 111 ASN A C 1
ATOM 899 O O . ASN A 1 111 ? 9.508 -0.469 -15.263 1.00 94.75 111 ASN A O 1
ATOM 903 N N . PRO A 1 112 ? 10.083 -2.544 -15.963 1.00 93.62 112 PRO A N 1
ATOM 904 C CA . PRO A 1 112 ? 9.656 -2.336 -17.346 1.00 93.62 112 PRO A CA 1
ATOM 905 C C . PRO A 1 112 ? 8.135 -2.182 -17.480 1.00 93.62 112 PRO A C 1
ATOM 907 O O . PRO A 1 112 ? 7.655 -1.600 -18.454 1.00 93.62 112 PRO A O 1
ATOM 910 N N . ASP A 1 113 ? 7.364 -2.652 -16.494 1.00 95.62 113 ASP A N 1
ATOM 911 C CA . ASP A 1 113 ? 5.908 -2.491 -16.456 1.00 95.62 113 ASP A CA 1
ATOM 912 C C . ASP A 1 113 ? 5.469 -1.083 -16.020 1.00 95.62 113 ASP A C 1
ATOM 914 O O . ASP A 1 113 ? 4.320 -0.690 -16.256 1.00 95.62 113 ASP A O 1
ATOM 918 N N . GLY A 1 114 ? 6.353 -0.313 -15.377 1.00 94.25 114 GLY A N 1
ATOM 919 C CA . GLY A 1 114 ? 6.048 1.014 -14.847 1.00 94.25 114 GLY A CA 1
ATOM 920 C C . GLY A 1 114 ? 4.811 0.992 -13.943 1.00 94.25 114 GLY A C 1
ATOM 921 O O . GLY A 1 114 ? 4.740 0.234 -12.974 1.00 94.25 114 GLY A O 1
ATOM 922 N N . TYR A 1 115 ? 3.805 1.803 -14.284 1.00 95.69 115 TYR A N 1
ATOM 923 C CA . TYR A 1 115 ? 2.532 1.870 -13.551 1.00 95.69 115 TYR A CA 1
ATOM 924 C C . TYR A 1 115 ? 1.661 0.612 -13.696 1.00 95.69 115 TYR A C 1
ATOM 926 O O . TYR A 1 115 ? 0.753 0.401 -12.896 1.00 95.69 115 TYR A O 1
ATOM 934 N N . ASN A 1 116 ? 1.952 -0.270 -14.656 1.00 97.00 116 ASN A N 1
ATOM 935 C CA . ASN A 1 116 ? 1.234 -1.536 -14.801 1.00 97.00 116 ASN A CA 1
ATOM 936 C C . ASN A 1 116 ? 1.767 -2.636 -13.874 1.00 97.00 116 ASN A C 1
ATOM 938 O O . ASN A 1 116 ? 1.175 -3.712 -13.839 1.00 97.00 116 ASN A O 1
ATOM 942 N N . PHE A 1 117 ? 2.845 -2.392 -13.115 1.00 98.19 117 PHE A N 1
ATOM 943 C CA . PHE A 1 117 ? 3.497 -3.434 -12.314 1.00 98.19 117 PHE A CA 1
ATOM 944 C C . PHE A 1 117 ? 2.543 -4.087 -11.306 1.00 98.19 117 PHE A C 1
ATOM 946 O O . PHE A 1 117 ? 2.489 -5.310 -11.218 1.00 98.19 117 PHE A O 1
ATOM 953 N N . ILE A 1 118 ? 1.749 -3.287 -10.583 1.00 98.56 118 ILE A N 1
ATOM 954 C CA . ILE A 1 118 ? 0.754 -3.805 -9.633 1.00 98.56 118 ILE A CA 1
ATOM 955 C C . ILE A 1 118 ? -0.265 -4.690 -10.349 1.00 98.56 118 ILE A C 1
ATOM 957 O O . ILE A 1 118 ? -0.449 -5.842 -9.965 1.00 98.56 118 ILE A O 1
ATOM 961 N N . THR A 1 119 ? -0.872 -4.188 -11.424 1.00 98.31 119 THR A N 1
ATOM 962 C CA . THR A 1 119 ? -1.888 -4.918 -12.191 1.00 98.31 119 THR A CA 1
ATOM 963 C C . THR A 1 119 ? -1.355 -6.227 -12.774 1.00 98.31 119 THR A C 1
ATOM 965 O O . THR A 1 119 ? -2.074 -7.222 -12.784 1.00 98.31 119 THR A O 1
ATOM 968 N N . ARG A 1 120 ? -0.107 -6.239 -13.256 1.00 98.50 120 ARG A N 1
ATOM 969 C CA . ARG A 1 120 ? 0.500 -7.393 -13.937 1.00 98.50 120 ARG A CA 1
ATOM 970 C C . ARG A 1 120 ? 1.161 -8.404 -13.003 1.00 98.50 120 ARG A C 1
ATOM 972 O O . ARG A 1 120 ? 1.246 -9.563 -13.383 1.00 98.50 120 ARG A O 1
ATOM 979 N N . ASN A 1 121 ? 1.603 -7.988 -11.814 1.00 98.62 121 ASN A N 1
ATOM 980 C CA . ASN A 1 121 ? 2.406 -8.832 -10.919 1.00 98.62 121 ASN A CA 1
ATOM 981 C C . ASN A 1 121 ? 1.790 -8.951 -9.517 1.00 98.62 121 ASN A C 1
ATOM 983 O O . ASN A 1 121 ? 1.509 -10.053 -9.050 1.00 98.62 121 ASN A O 1
ATOM 987 N N . VAL A 1 122 ? 1.521 -7.821 -8.853 1.00 98.75 122 VAL A N 1
ATOM 988 C CA . VAL A 1 122 ? 1.070 -7.806 -7.448 1.00 98.75 122 VAL A CA 1
ATOM 989 C C . VAL A 1 122 ? -0.340 -8.379 -7.294 1.00 98.75 122 VAL A C 1
ATOM 991 O O . VAL A 1 122 ? -0.552 -9.232 -6.438 1.00 98.75 122 VAL A O 1
ATOM 994 N N . LEU A 1 123 ? -1.307 -7.958 -8.119 1.00 98.81 123 LEU A N 1
ATOM 995 C CA . LEU A 1 123 ? -2.691 -8.443 -7.995 1.00 98.81 123 LEU A CA 1
ATOM 996 C C . LEU A 1 123 ? -2.824 -9.945 -8.311 1.00 98.81 123 LEU A C 1
ATOM 998 O O . LEU A 1 123 ? -3.476 -10.639 -7.529 1.00 98.81 123 LEU A O 1
ATOM 1002 N N . PRO A 1 124 ? -2.200 -10.491 -9.379 1.00 98.81 124 PRO A N 1
ATOM 1003 C CA . PRO A 1 124 ? -2.157 -11.939 -9.587 1.00 98.81 124 PRO A CA 1
ATOM 1004 C C . PRO A 1 124 ? -1.535 -12.686 -8.405 1.00 98.81 124 PRO A C 1
ATOM 1006 O O . PRO A 1 124 ? -2.108 -13.666 -7.935 1.00 98.81 124 PRO A O 1
ATOM 1009 N N . ARG A 1 125 ? -0.423 -12.183 -7.855 1.00 98.81 125 ARG A N 1
ATOM 1010 C CA . ARG A 1 125 ? 0.231 -12.811 -6.704 1.00 98.81 125 ARG A CA 1
ATOM 1011 C C . ARG A 1 125 ? -0.636 -12.786 -5.443 1.00 98.81 125 ARG A C 1
ATOM 1013 O O . ARG A 1 125 ? -0.676 -13.776 -4.724 1.00 98.81 125 ARG A O 1
ATOM 1020 N N . LEU A 1 126 ? -1.367 -11.704 -5.178 1.00 98.88 126 LEU A N 1
ATOM 1021 C CA . LEU A 1 126 ? -2.332 -11.664 -4.071 1.00 98.88 126 LEU A CA 1
ATOM 1022 C C . LEU A 1 126 ? -3.415 -12.739 -4.222 1.00 98.88 126 LEU A C 1
ATOM 1024 O O . LEU A 1 126 ? -3.757 -13.395 -3.239 1.00 98.88 126 LEU A O 1
ATOM 1028 N N . LYS A 1 127 ? -3.912 -12.967 -5.444 1.00 98.81 127 LYS A N 1
ATOM 1029 C CA . LYS A 1 127 ? -4.875 -14.043 -5.726 1.00 98.81 127 LYS A CA 1
ATOM 1030 C C . LYS A 1 127 ? -4.279 -15.430 -5.496 1.00 98.81 127 LYS A C 1
ATOM 1032 O O . LYS A 1 127 ? -4.936 -16.268 -4.889 1.00 98.81 127 LYS A O 1
ATOM 1037 N N . GLU A 1 128 ? -3.035 -15.666 -5.914 1.00 98.81 128 GLU A N 1
ATOM 1038 C CA . GLU A 1 128 ? -2.315 -16.916 -5.610 1.00 98.81 128 GLU A CA 1
ATOM 1039 C C . GLU A 1 128 ? -2.172 -17.153 -4.101 1.00 98.81 128 GLU A C 1
ATOM 1041 O O . GLU A 1 128 ? -2.238 -18.291 -3.646 1.00 98.81 128 GLU A O 1
ATOM 1046 N N . LEU A 1 129 ? -2.003 -16.080 -3.323 1.00 98.75 129 LEU A N 1
ATOM 1047 C CA . LEU A 1 129 ? -1.952 -16.129 -1.862 1.00 98.75 129 LEU A CA 1
ATOM 1048 C C . LEU A 1 129 ? -3.342 -16.263 -1.207 1.00 98.75 129 LEU A C 1
ATOM 1050 O O . LEU A 1 129 ? -3.431 -16.367 0.016 1.00 98.75 129 LEU A O 1
ATOM 1054 N N . GLY A 1 130 ? -4.424 -16.269 -1.991 1.00 98.69 130 GLY A N 1
ATOM 1055 C CA . GLY A 1 130 ? -5.793 -16.493 -1.524 1.00 98.69 130 GLY A CA 1
ATOM 1056 C C . GLY A 1 130 ? -6.640 -15.235 -1.321 1.00 98.69 130 GLY A C 1
ATOM 1057 O O . GLY A 1 130 ? -7.701 -15.335 -0.713 1.00 98.69 130 GLY A O 1
ATOM 1058 N N . ALA A 1 131 ? -6.210 -14.061 -1.797 1.00 98.75 131 ALA A N 1
ATOM 1059 C CA . ALA A 1 131 ? -7.068 -12.874 -1.803 1.00 98.75 131 ALA A CA 1
ATOM 1060 C C . ALA A 1 131 ? -8.245 -13.060 -2.776 1.00 98.75 131 ALA A C 1
ATOM 1062 O O . ALA A 1 131 ? -8.064 -13.506 -3.914 1.00 98.75 131 ALA A O 1
ATOM 1063 N N . SER A 1 132 ? -9.448 -12.695 -2.340 1.00 98.69 132 SER A N 1
ATOM 1064 C CA . SER A 1 132 ? -10.650 -12.752 -3.170 1.00 98.69 132 SER A CA 1
ATOM 1065 C C . SER A 1 132 ? -10.719 -11.580 -4.155 1.00 98.69 132 SER A C 1
ATOM 1067 O O . SER A 1 132 ? -10.060 -10.555 -3.984 1.00 98.69 132 SER A O 1
ATOM 1069 N N . ASP A 1 133 ? -11.575 -11.680 -5.176 1.00 98.62 133 ASP A N 1
ATOM 1070 C CA . ASP A 1 133 ? -11.858 -10.537 -6.056 1.00 98.62 133 ASP A CA 1
ATOM 1071 C C . ASP A 1 133 ? -12.442 -9.339 -5.288 1.00 98.62 133 ASP A C 1
ATOM 1073 O O . ASP A 1 133 ? -12.201 -8.192 -5.669 1.00 98.62 133 ASP A O 1
ATOM 1077 N N . ALA A 1 134 ? -13.158 -9.595 -4.188 1.00 98.69 134 ALA A N 1
ATOM 1078 C CA . ALA A 1 134 ? -13.668 -8.553 -3.305 1.00 98.69 134 ALA A CA 1
ATOM 1079 C C . ALA A 1 134 ? -12.532 -7.841 -2.556 1.00 98.69 134 ALA A C 1
ATOM 1081 O O . ALA A 1 134 ? -12.540 -6.617 -2.499 1.00 98.69 134 ALA A O 1
ATOM 1082 N N . ASP A 1 135 ? -11.517 -8.565 -2.068 1.00 98.75 135 ASP A N 1
ATOM 1083 C CA . ASP A 1 135 ? -10.341 -7.953 -1.428 1.00 98.75 135 ASP A CA 1
ATOM 1084 C C . ASP A 1 135 ? -9.564 -7.076 -2.414 1.00 98.75 135 ASP A C 1
ATOM 1086 O O . ASP A 1 135 ? -9.174 -5.951 -2.095 1.00 98.75 135 ASP A O 1
ATOM 1090 N N . ILE A 1 136 ? -9.381 -7.565 -3.646 1.00 98.69 136 ILE A N 1
ATOM 1091 C CA . ILE A 1 136 ? -8.726 -6.802 -4.714 1.00 98.69 136 ILE A CA 1
ATOM 1092 C C . ILE A 1 136 ? -9.526 -5.540 -5.045 1.00 98.69 136 ILE A C 1
ATOM 1094 O O . ILE A 1 136 ? -8.950 -4.456 -5.153 1.00 98.69 136 ILE A O 1
ATOM 1098 N N . ASN A 1 137 ? -10.848 -5.652 -5.185 1.00 98.75 137 ASN A N 1
ATOM 1099 C CA . ASN A 1 137 ? -11.712 -4.497 -5.410 1.00 98.75 137 ASN A CA 1
ATOM 1100 C C . ASN A 1 137 ? -11.650 -3.508 -4.231 1.00 98.75 137 ASN A C 1
ATOM 1102 O O . ASN A 1 137 ? -11.522 -2.303 -4.457 1.00 98.75 137 ASN A O 1
ATOM 1106 N N . GLN A 1 138 ? -11.626 -4.012 -2.994 1.00 98.75 138 GLN A N 1
ATOM 1107 C CA . GLN A 1 138 ? -11.539 -3.198 -1.789 1.00 98.75 138 GLN A CA 1
ATOM 1108 C C . GLN A 1 138 ? -10.282 -2.321 -1.803 1.00 98.75 138 GLN A C 1
ATOM 1110 O O . GLN A 1 138 ? -10.386 -1.107 -1.644 1.00 98.75 138 GLN A O 1
ATOM 1115 N N . VAL A 1 139 ? -9.097 -2.891 -2.048 1.00 98.44 139 VAL A N 1
ATOM 1116 C CA . VAL A 1 139 ? -7.837 -2.123 -1.993 1.00 98.44 139 VAL A CA 1
ATOM 1117 C C . VAL A 1 139 ? -7.564 -1.263 -3.226 1.00 98.44 139 VAL A C 1
ATOM 1119 O O . VAL A 1 139 ? -6.850 -0.266 -3.117 1.00 98.44 139 VAL A O 1
ATOM 1122 N N . MET A 1 140 ? -8.116 -1.621 -4.391 1.00 98.19 140 MET A N 1
ATOM 1123 C C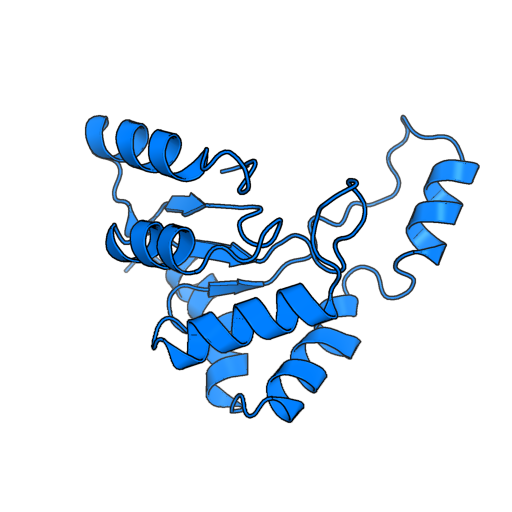A . MET A 1 140 ? -7.863 -0.905 -5.650 1.00 98.19 140 MET A CA 1
ATOM 1124 C C . MET A 1 140 ? -8.922 0.146 -5.994 1.00 98.19 140 MET A C 1
ATOM 1126 O O . MET A 1 140 ? -8.627 1.060 -6.762 1.00 98.19 140 MET A O 1
ATOM 1130 N N . VAL A 1 141 ? -10.142 0.020 -5.465 1.00 98.31 141 VAL A N 1
ATOM 1131 C CA . VAL A 1 141 ? -11.280 0.879 -5.826 1.00 98.31 141 VAL A CA 1
ATOM 1132 C C . VAL A 1 141 ? -11.907 1.493 -4.584 1.00 98.31 141 VAL A C 1
ATOM 1134 O O . VAL A 1 141 ? -11.884 2.714 -4.426 1.00 98.31 141 VAL A O 1
ATOM 1137 N N . GLU A 1 142 ? -12.428 0.664 -3.681 1.00 98.56 142 GLU A N 1
ATOM 1138 C CA . GLU A 1 142 ? -13.247 1.154 -2.568 1.00 98.56 142 GLU A CA 1
ATOM 1139 C C . GLU A 1 142 ? -12.438 1.949 -1.544 1.00 98.56 142 GLU A C 1
ATOM 1141 O O . GLU A 1 142 ? -12.908 2.972 -1.054 1.00 98.56 142 GLU A O 1
ATOM 1146 N N . ASN A 1 143 ? -11.210 1.533 -1.236 1.00 98.31 143 ASN A N 1
ATOM 1147 C CA . ASN A 1 143 ? -10.346 2.235 -0.290 1.00 98.31 143 ASN A CA 1
ATOM 1148 C C . ASN A 1 143 ? -9.929 3.618 -0.810 1.00 98.31 143 ASN A C 1
ATOM 1150 O O . ASN A 1 143 ? -10.196 4.595 -0.107 1.00 98.31 143 ASN A O 1
ATOM 1154 N N . PRO A 1 144 ? -9.361 3.761 -2.030 1.00 97.44 144 PRO A N 1
ATOM 1155 C CA . PRO A 1 144 ? -9.116 5.081 -2.605 1.00 97.44 144 PRO A CA 1
ATOM 1156 C C . PRO A 1 144 ? -10.381 5.943 -2.674 1.00 97.44 144 PRO A C 1
ATOM 1158 O O . PRO A 1 144 ? -10.335 7.113 -2.301 1.00 97.44 144 PRO A O 1
ATOM 1161 N N . ARG A 1 145 ? -11.524 5.372 -3.081 1.00 97.56 145 ARG A N 1
ATOM 1162 C CA . ARG A 1 145 ? -12.810 6.083 -3.112 1.00 97.56 145 ARG A CA 1
ATOM 1163 C C . ARG A 1 145 ? -13.179 6.629 -1.731 1.00 97.56 145 ARG A C 1
ATOM 1165 O O . ARG A 1 145 ? -13.347 7.835 -1.584 1.00 97.56 145 ARG A O 1
ATOM 1172 N N . ARG A 1 146 ? -13.234 5.770 -0.707 1.00 96.75 146 ARG A N 1
ATOM 1173 C CA . ARG A 1 146 ? -13.563 6.146 0.682 1.00 96.75 146 ARG A CA 1
ATOM 1174 C C . ARG A 1 146 ? -12.606 7.194 1.242 1.00 96.75 146 ARG A C 1
ATOM 1176 O O . ARG A 1 146 ? -13.052 8.109 1.929 1.00 96.75 146 ARG A O 1
ATOM 1183 N N . PHE A 1 147 ? -11.313 7.075 0.941 1.00 96.56 147 PHE A N 1
ATOM 1184 C CA . PHE A 1 147 ? -10.307 8.032 1.394 1.00 96.56 147 PHE A CA 1
ATOM 1185 C C . PHE A 1 147 ? -10.591 9.456 0.892 1.00 96.56 147 PHE A C 1
ATOM 1187 O O . PHE A 1 147 ? -10.395 10.411 1.646 1.00 96.56 147 PHE A O 1
ATOM 1194 N N . PHE A 1 148 ? -11.068 9.601 -0.351 1.00 95.12 148 PHE A N 1
ATOM 1195 C CA . PHE A 1 148 ? -11.334 10.902 -0.972 1.00 95.12 148 PHE A CA 1
ATOM 1196 C C . PHE A 1 148 ? -12.781 11.397 -0.839 1.00 95.12 148 PHE A C 1
ATOM 1198 O O . PHE A 1 148 ? -12.983 12.608 -0.828 1.00 95.12 148 PHE A O 1
ATOM 1205 N N . GLU A 1 149 ? -13.776 10.513 -0.742 1.00 92.50 149 GLU A N 1
ATOM 1206 C CA . GLU A 1 149 ? -15.191 10.913 -0.685 1.00 92.50 149 GLU A CA 1
ATOM 1207 C C . GLU A 1 149 ? -15.621 11.466 0.675 1.00 92.50 149 GLU A C 1
ATOM 1209 O O . GLU A 1 149 ? -16.464 12.355 0.702 1.00 92.50 149 GLU A O 1
ATOM 1214 N N . GLN A 1 150 ? -15.037 10.976 1.775 1.00 67.81 150 GLN A N 1
ATOM 1215 C CA . GLN A 1 150 ? -15.218 11.487 3.147 1.00 67.81 150 GLN A CA 1
ATOM 1216 C C . GLN A 1 150 ? -16.638 11.992 3.476 1.00 67.81 150 GLN A C 1
ATOM 1218 O O . GLN A 1 150 ? -16.821 13.131 3.910 1.00 67.81 150 GLN A O 1
ATOM 1223 N N . SER A 1 151 ? -17.629 11.122 3.262 1.00 51.00 151 SER A N 1
ATOM 1224 C CA . SER A 1 151 ? -18.987 11.228 3.812 1.00 51.00 151 SER A CA 1
ATOM 1225 C C . SER A 1 151 ? -19.071 10.645 5.215 1.00 51.00 151 SER A C 1
ATOM 1227 O O . SER A 1 151 ? -18.512 9.534 5.382 1.00 51.00 151 SER A O 1
#

Secondary structure (DSSP, 8-state):
----GGGTHHHHHHHHHHHTT--GGG-EE-STTSS--HHHHHHHHHTT-EEEE---SB-SSTTPPBHHHHHHHHHHHIIIIIGGGEEE-----PPPTTS-HHHHHHHHHH-TTGGGHIIIIIHHHHHHTT--HHHHHIIIIIHHHHHHH--

Radius of gyration: 15.69 Å; chains: 1; bounding box: 41×36×38 Å

Foldseek 3Di:
DEDDQVVLVLVVVLVVCVVVVHDQLLAEYAPNQQDLPPVSVVVSVVSVHAYHLAAPQHPPDPSGDGNLSSLVSLLVCVVVVNLLRYAYHHPFDDDDPVDDPVVVVVVCVVPVCGRCCCVVPSVVSNVVVPDDPVSVCNHYPVNVCCSPVVD

pLDDT: mean 95.28, std 6.31, range [51.0, 98.88]